Protein AF-A0A534RPP0-F1 (afdb_monomer_lite)

Sequence (95 aa):
LFVPGVADRATIERLVREIDGPLNVLAGAGTAPVAELATLGVRRVSQGSGPARAALATARRVVHELRTRGTYAGYTADAISYAEANRLFERGGSR

Foldseek 3Di:
DEDEPDADLVVLLVCQVPDPDAYEYEDDPNHDDPVVSVVSRHPYYHPPCPVVVVVVVLVVVQVVCCVPPVDRCSQVVDPDDPVRVVVVVPDPPDD

pLDDT: mean 93.27, std 9.16, range [45.84, 98.19]

Secondary structure (DSSP, 8-state):
-EETT---HHHHHHHHHH-SS--EEE--TTPPPHHHHHHTT--EEE-TTHHHHHHHHHHHHHHHHHHHT---HHHHTTPPPHHHHHHTTS--S--

Radius of gyration: 19.5 Å; chains: 1; bounding box: 41×29×47 Å

Structure (mmCIF, N/CA/C/O backbone):
data_AF-A0A534RPP0-F1
#
_entry.id   AF-A0A534RPP0-F1
#
loop_
_atom_site.group_PDB
_atom_site.id
_atom_site.type_symbol
_atom_site.label_atom_id
_atom_site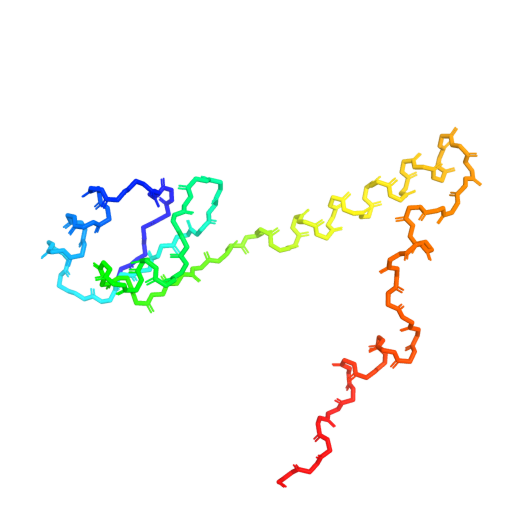.label_alt_id
_atom_site.label_comp_id
_atom_site.label_asym_id
_atom_site.label_entity_id
_atom_site.label_seq_id
_atom_site.pdbx_PDB_ins_code
_atom_site.Cartn_x
_atom_site.Cartn_y
_atom_site.Cartn_z
_atom_site.occupancy
_atom_site.B_iso_or_equiv
_atom_site.auth_seq_id
_atom_site.auth_comp_id
_atom_site.auth_asym_id
_atom_site.auth_atom_id
_atom_site.pdbx_PDB_model_num
ATOM 1 N N . LEU A 1 1 ? -14.067 4.517 14.684 1.00 95.62 1 LEU A N 1
ATOM 2 C CA . LEU A 1 1 ? -13.296 5.774 14.545 1.00 95.62 1 LEU A CA 1
ATOM 3 C C . LEU A 1 1 ? -12.054 5.557 13.676 1.00 95.62 1 LEU A C 1
ATOM 5 O O . LEU A 1 1 ? -11.517 4.458 13.681 1.00 95.62 1 LEU A O 1
ATOM 9 N N . PHE A 1 2 ? -11.594 6.568 12.932 1.00 97.06 2 PHE A N 1
ATOM 10 C CA . PHE A 1 2 ? -10.322 6.531 12.196 1.00 97.06 2 PHE A CA 1
ATOM 11 C C . PHE A 1 2 ? -9.337 7.533 12.798 1.00 97.06 2 PHE A C 1
ATOM 13 O O . PHE A 1 2 ? -9.658 8.714 12.870 1.00 97.06 2 PHE A O 1
ATOM 20 N N . VAL A 1 3 ? -8.154 7.061 13.199 1.00 94.06 3 VAL A N 1
ATOM 21 C CA . VAL A 1 3 ? -7.095 7.893 13.785 1.00 94.06 3 VAL A CA 1
ATOM 22 C C . VAL A 1 3 ? -5.811 7.735 12.953 1.00 94.06 3 VAL A C 1
ATOM 24 O O . VAL A 1 3 ? -5.113 6.727 13.085 1.00 94.06 3 VAL A O 1
ATOM 27 N N . PRO A 1 4 ? -5.506 8.664 12.028 1.00 92.31 4 PRO A N 1
ATOM 28 C CA . PRO A 1 4 ? -4.272 8.619 11.247 1.00 92.31 4 PRO A CA 1
ATOM 29 C C . PRO A 1 4 ? -3.057 9.072 12.074 1.00 92.31 4 PRO A C 1
ATOM 31 O O . PRO A 1 4 ? -3.180 9.928 12.944 1.00 92.31 4 PRO A O 1
ATOM 34 N N . GLY A 1 5 ? -1.872 8.535 11.764 1.00 88.94 5 GLY A N 1
ATOM 35 C CA . GLY A 1 5 ? -0.598 8.989 12.345 1.00 88.94 5 GLY A CA 1
ATOM 36 C C . GLY A 1 5 ? -0.201 8.343 13.676 1.00 88.94 5 GLY A C 1
ATOM 37 O O . GLY A 1 5 ? 0.857 8.666 14.204 1.00 88.94 5 GLY A O 1
ATOM 38 N N . VAL A 1 6 ? -1.004 7.413 14.197 1.00 92.25 6 VAL A N 1
ATOM 39 C CA . VAL A 1 6 ? -0.667 6.631 15.393 1.00 92.25 6 VAL A CA 1
ATOM 40 C C . VAL A 1 6 ? -0.026 5.311 14.971 1.00 92.25 6 VAL A C 1
ATOM 42 O O . VAL A 1 6 ? -0.611 4.564 14.186 1.00 92.25 6 VAL A O 1
ATOM 45 N N . ALA A 1 7 ? 1.167 5.025 15.490 1.00 91.75 7 ALA A N 1
ATOM 46 C CA . ALA A 1 7 ? 1.921 3.809 15.175 1.00 91.75 7 ALA A CA 1
ATOM 47 C C . ALA A 1 7 ? 2.435 3.069 16.417 1.00 91.75 7 ALA A C 1
ATOM 49 O O . ALA A 1 7 ? 2.677 1.866 16.336 1.00 91.75 7 ALA A O 1
ATOM 50 N N . ASP A 1 8 ? 2.590 3.756 17.552 1.00 92.75 8 ASP A N 1
ATOM 51 C CA . ASP A 1 8 ? 3.080 3.138 18.775 1.00 92.75 8 ASP A CA 1
ATOM 52 C C . ASP A 1 8 ? 1.989 2.316 19.469 1.00 92.75 8 ASP A C 1
ATOM 54 O O . ASP A 1 8 ? 0.810 2.676 19.530 1.00 92.75 8 ASP A O 1
ATOM 58 N N . ARG A 1 9 ? 2.418 1.184 20.018 1.00 94.00 9 ARG A N 1
ATOM 59 C CA . ARG A 1 9 ? 1.538 0.192 20.626 1.00 94.00 9 ARG A CA 1
ATOM 60 C C . ARG A 1 9 ? 0.735 0.743 21.805 1.00 94.00 9 ARG A C 1
ATOM 62 O O . ARG A 1 9 ? -0.468 0.515 21.863 1.00 94.00 9 ARG A O 1
ATOM 69 N N . ALA A 1 10 ? 1.377 1.484 22.708 1.00 95.25 10 ALA A N 1
ATOM 70 C CA . ALA A 1 10 ? 0.734 1.988 23.922 1.00 95.25 10 ALA A CA 1
ATOM 71 C C . ALA A 1 10 ? -0.425 2.948 23.606 1.00 95.25 10 ALA A C 1
ATOM 73 O O . ALA A 1 10 ? -1.498 2.864 24.209 1.00 95.25 10 ALA A O 1
ATOM 74 N N . THR A 1 11 ? -0.242 3.833 22.622 1.00 96.19 11 THR A N 1
ATOM 75 C CA . THR A 1 11 ? -1.309 4.727 22.164 1.00 96.19 11 THR A CA 1
ATOM 76 C C . THR A 1 11 ? -2.432 3.944 21.494 1.00 96.19 11 THR A C 1
ATOM 78 O O . THR A 1 11 ? -3.597 4.212 21.779 1.00 96.19 11 THR A O 1
ATOM 81 N N . ILE A 1 12 ? -2.124 2.945 20.661 1.00 96.62 12 ILE A N 1
ATOM 82 C CA . ILE A 1 12 ? -3.143 2.095 20.020 1.00 96.62 12 ILE A CA 1
ATOM 83 C C . ILE A 1 12 ? -3.965 1.332 21.067 1.00 96.62 12 ILE A C 1
ATOM 85 O O . ILE A 1 12 ? -5.191 1.363 21.000 1.00 96.62 12 ILE A O 1
ATOM 89 N N . GLU A 1 13 ? -3.325 0.708 22.058 1.00 96.81 13 GLU A N 1
ATOM 90 C CA . GLU A 1 13 ? -4.000 -0.016 23.148 1.00 96.81 13 GLU A CA 1
ATOM 91 C C . GLU A 1 13 ? -4.931 0.902 23.947 1.00 96.81 13 GLU A C 1
ATOM 93 O O . GLU A 1 13 ? -6.071 0.542 24.249 1.00 96.81 13 GLU A O 1
ATOM 98 N N . ARG A 1 14 ? -4.475 2.122 24.254 1.00 97.69 14 ARG A N 1
ATOM 99 C CA . ARG A 1 14 ? -5.317 3.131 24.901 1.00 97.69 14 ARG A CA 1
ATOM 100 C C . ARG A 1 14 ? -6.504 3.505 24.019 1.00 97.69 14 ARG A C 1
ATOM 102 O O . ARG A 1 14 ? -7.625 3.516 24.506 1.00 97.69 14 ARG A O 1
ATOM 109 N N . LEU A 1 15 ? -6.290 3.785 22.736 1.00 97.50 15 LEU A N 1
ATOM 110 C CA . LEU A 1 15 ? -7.375 4.138 21.818 1.00 97.50 15 LEU A CA 1
ATOM 111 C C . LEU A 1 15 ? -8.415 3.021 21.709 1.00 97.50 15 LEU A C 1
ATOM 113 O O . LEU A 1 15 ? -9.603 3.310 21.752 1.00 97.50 15 LEU A O 1
ATOM 117 N N . VAL A 1 16 ? -7.988 1.761 21.606 1.00 97.44 16 VAL A N 1
ATOM 118 C CA . VAL A 1 16 ? -8.913 0.620 21.562 1.00 97.44 16 VAL A CA 1
ATOM 119 C C . VAL A 1 16 ? -9.739 0.515 22.841 1.00 97.44 16 VAL A C 1
ATOM 121 O O . VAL A 1 16 ? -10.929 0.235 22.761 1.00 97.44 16 VAL A O 1
ATOM 124 N N . ARG A 1 17 ? -9.133 0.744 24.011 1.00 97.56 17 ARG A N 1
ATOM 125 C CA . ARG A 1 17 ? -9.842 0.662 25.293 1.00 97.56 17 ARG A CA 1
ATOM 126 C C . ARG A 1 17 ? -10.853 1.793 25.492 1.00 97.56 17 ARG A C 1
ATOM 128 O O . ARG A 1 17 ? -11.928 1.546 26.022 1.00 97.56 17 ARG A O 1
ATOM 135 N N . GLU A 1 18 ? -10.493 3.020 25.122 1.00 97.75 18 GLU A N 1
ATOM 136 C CA . GLU A 1 18 ? -11.301 4.211 25.430 1.00 97.75 18 GLU A CA 1
ATOM 137 C C . GLU A 1 18 ? -12.343 4.542 24.345 1.00 97.75 18 GLU A C 1
ATOM 139 O O . GLU A 1 18 ? -13.272 5.310 24.593 1.00 97.75 18 GLU A O 1
ATOM 144 N N . ILE A 1 19 ? -12.193 4.017 23.124 1.00 96.81 19 ILE A N 1
ATOM 145 C CA . ILE A 1 19 ? -13.142 4.255 22.030 1.00 96.81 19 ILE A CA 1
ATOM 146 C C . ILE A 1 19 ? -14.187 3.144 22.015 1.00 96.81 19 ILE A C 1
ATOM 148 O O . ILE A 1 19 ? -13.890 2.005 21.660 1.00 96.81 19 ILE A O 1
ATOM 152 N N . ASP A 1 20 ? -15.441 3.509 22.277 1.00 96.25 20 ASP A N 1
ATOM 153 C CA . ASP A 1 20 ? -16.584 2.617 22.082 1.00 96.25 20 ASP A CA 1
ATOM 154 C C . ASP A 1 20 ? -16.910 2.470 20.581 1.00 96.25 20 ASP A C 1
ATOM 156 O O . ASP A 1 20 ? -17.705 3.212 19.996 1.00 96.25 20 ASP A O 1
ATOM 160 N N . GLY A 1 21 ? -16.186 1.572 19.903 1.00 96.69 21 GLY A N 1
ATOM 161 C CA . GLY A 1 21 ? -16.417 1.224 18.501 1.00 96.69 21 GLY A CA 1
ATOM 162 C C . GLY A 1 21 ? -15.166 0.793 17.721 1.00 96.69 21 GLY A C 1
ATOM 163 O O . GLY A 1 21 ? -14.044 0.832 18.221 1.00 96.69 21 GLY A O 1
ATOM 164 N N . PRO A 1 22 ? -15.318 0.392 16.442 1.00 97.88 22 PRO A N 1
ATOM 165 C CA . PRO A 1 22 ? -14.217 -0.164 15.661 1.00 97.88 22 PRO A CA 1
ATOM 166 C C . PRO A 1 22 ? -13.149 0.889 15.345 1.00 97.88 22 PRO A C 1
ATOM 16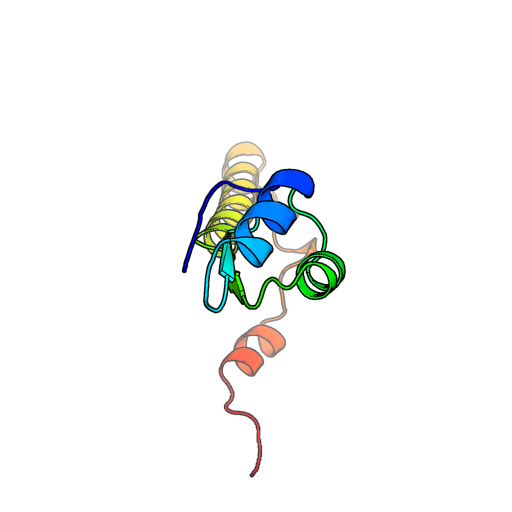8 O O . PRO A 1 22 ? -13.433 1.902 14.694 1.00 97.88 22 PRO A O 1
ATOM 171 N N . LEU A 1 23 ? -11.905 0.632 15.753 1.00 98.19 23 LEU A N 1
ATOM 172 C CA . LEU A 1 23 ? -10.757 1.483 15.442 1.00 98.19 23 LEU A CA 1
ATOM 173 C C . LEU A 1 23 ? -10.155 1.135 14.072 1.00 98.19 23 LEU A C 1
ATOM 175 O O . LEU A 1 23 ? -9.865 -0.025 13.772 1.00 98.19 23 LEU A O 1
ATOM 179 N N . ASN A 1 24 ? -9.941 2.165 13.256 1.00 98.19 24 ASN A N 1
ATOM 180 C CA . ASN A 1 24 ? -9.154 2.128 12.032 1.00 98.19 24 ASN A CA 1
ATOM 181 C C . ASN A 1 24 ? -7.835 2.880 12.244 1.00 98.19 24 ASN A C 1
ATOM 183 O O . ASN A 1 24 ? -7.865 4.027 12.694 1.00 98.19 24 ASN A O 1
ATOM 187 N N . VAL A 1 25 ? -6.716 2.279 11.847 1.00 97.50 25 VAL A N 1
ATOM 188 C CA . VAL A 1 25 ? -5.376 2.891 11.874 1.00 97.50 25 VAL A CA 1
ATOM 189 C C . VAL A 1 25 ? -4.855 3.037 10.444 1.00 97.50 25 VAL A C 1
ATOM 191 O O . VAL A 1 25 ? -5.136 2.199 9.589 1.00 97.50 25 VAL A O 1
ATOM 194 N N . LEU A 1 26 ? -4.120 4.114 10.160 1.00 97.25 26 LEU A N 1
ATOM 195 C CA . LEU A 1 26 ? -3.391 4.277 8.898 1.00 97.25 26 LEU A CA 1
ATOM 196 C C . LEU A 1 26 ? -1.981 3.707 9.063 1.00 97.25 26 LEU A C 1
ATOM 198 O O . LEU A 1 26 ? -1.197 4.264 9.825 1.00 97.25 26 LEU A O 1
ATOM 202 N N . ALA A 1 27 ? -1.660 2.636 8.343 1.00 95.50 27 ALA A N 1
ATOM 203 C CA . ALA A 1 27 ? -0.324 2.060 8.365 1.00 95.50 27 ALA A CA 1
ATOM 204 C C . ALA A 1 27 ? 0.701 2.966 7.669 1.00 95.50 27 ALA A C 1
ATOM 206 O O . ALA A 1 27 ? 0.432 3.579 6.631 1.00 95.50 27 ALA A O 1
ATOM 207 N N . GLY A 1 28 ? 1.898 3.009 8.244 1.00 92.75 28 GLY A N 1
ATOM 208 C CA . GLY A 1 28 ? 3.060 3.714 7.728 1.00 92.75 28 GLY A CA 1
ATOM 209 C C . GLY A 1 28 ? 4.356 3.106 8.259 1.00 92.75 28 GLY A C 1
ATOM 210 O O . GLY A 1 28 ? 4.373 2.007 8.812 1.00 92.75 28 GLY A O 1
ATOM 211 N N . ALA A 1 29 ? 5.463 3.827 8.082 1.00 89.69 29 ALA A N 1
ATOM 212 C CA . AL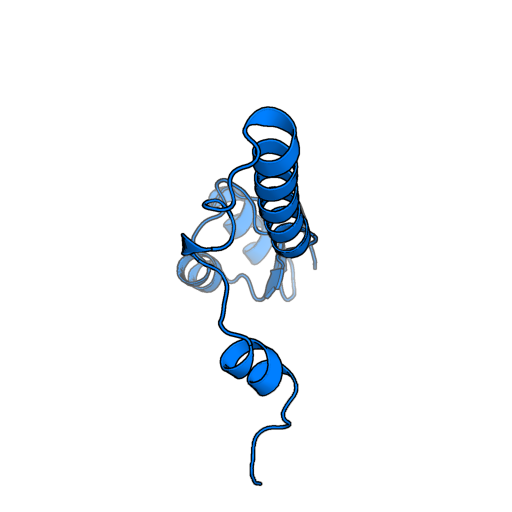A A 1 29 ? 6.739 3.418 8.656 1.00 89.69 29 ALA A CA 1
ATOM 213 C C . ALA A 1 29 ? 6.631 3.339 10.190 1.00 89.69 29 ALA A C 1
ATOM 215 O O . ALA A 1 29 ? 6.136 4.270 10.821 1.00 89.69 29 ALA A O 1
ATOM 216 N N . GLY A 1 30 ? 7.082 2.227 10.774 1.00 89.12 30 GLY A N 1
ATOM 217 C CA . GLY A 1 30 ? 7.036 1.996 12.221 1.00 89.12 30 GLY A CA 1
ATOM 218 C C . GLY A 1 30 ? 5.696 1.483 12.761 1.00 89.12 30 GLY A C 1
ATOM 219 O O . GLY A 1 30 ? 5.612 1.188 13.947 1.00 89.12 30 GLY A O 1
ATOM 220 N N . THR A 1 31 ? 4.660 1.335 11.928 1.00 93.69 31 THR A N 1
ATOM 221 C CA . THR A 1 31 ? 3.420 0.667 12.345 1.00 93.69 31 THR A CA 1
ATOM 222 C C . THR A 1 31 ? 3.651 -0.840 12.502 1.00 93.69 31 THR A C 1
ATOM 224 O O . THR A 1 31 ? 4.265 -1.466 11.637 1.00 93.69 31 THR A O 1
ATOM 227 N N . ALA A 1 32 ? 3.130 -1.425 13.584 1.00 94.94 32 ALA A N 1
ATOM 228 C CA . ALA A 1 32 ? 3.213 -2.863 13.841 1.00 94.94 32 ALA A CA 1
ATOM 229 C C . ALA A 1 32 ? 2.532 -3.711 12.737 1.00 94.94 32 ALA A C 1
ATOM 231 O O . ALA A 1 32 ? 1.636 -3.219 12.038 1.00 94.94 32 ALA A O 1
ATOM 232 N N . PRO A 1 33 ? 2.909 -4.996 12.576 1.00 96.00 33 PRO A N 1
ATOM 233 C CA . PRO A 1 33 ? 2.268 -5.901 11.624 1.00 96.00 33 PRO A CA 1
ATOM 234 C C . PRO A 1 33 ? 0.754 -6.012 11.842 1.00 96.00 33 PRO A C 1
ATOM 236 O O . PRO A 1 33 ? 0.270 -5.970 12.970 1.00 96.00 33 PRO A O 1
ATOM 239 N N . VAL A 1 34 ? -0.004 -6.241 10.763 1.00 96.50 34 VAL A N 1
ATOM 240 C CA . VAL A 1 34 ? -1.479 -6.338 10.811 1.00 96.50 34 VAL A CA 1
ATOM 241 C C . VAL A 1 34 ? -1.961 -7.368 11.836 1.00 96.50 34 VAL A C 1
ATOM 243 O O . VAL A 1 34 ? -2.921 -7.102 12.554 1.00 96.50 34 VAL A O 1
ATOM 246 N N . ALA A 1 35 ? -1.288 -8.520 11.928 1.00 97.56 35 ALA A N 1
ATOM 247 C CA . ALA A 1 35 ? -1.623 -9.553 12.903 1.00 97.56 35 ALA A CA 1
ATOM 248 C C . ALA A 1 35 ? -1.495 -9.043 14.347 1.00 97.56 35 ALA A C 1
ATOM 250 O O . ALA A 1 35 ? -2.390 -9.270 15.152 1.00 97.56 35 ALA A O 1
ATOM 251 N N . GLU A 1 36 ? -0.437 -8.291 14.662 1.00 97.06 36 GLU A N 1
ATOM 252 C CA . GLU A 1 36 ? -0.261 -7.699 15.989 1.00 97.06 36 GLU A CA 1
ATOM 253 C C . GLU A 1 36 ? -1.334 -6.639 16.258 1.00 97.06 36 GLU A C 1
ATOM 255 O O . GLU A 1 36 ? -2.012 -6.704 17.279 1.00 97.06 36 GLU A O 1
ATOM 260 N N . LEU A 1 37 ? -1.590 -5.730 15.313 1.00 97.06 37 LEU A N 1
ATOM 261 C CA . LEU A 1 37 ? -2.654 -4.725 15.447 1.00 97.06 37 LEU A CA 1
ATOM 262 C C . LEU A 1 37 ? -4.030 -5.358 15.703 1.00 97.06 37 LEU A C 1
ATOM 264 O O . LEU A 1 37 ? -4.811 -4.836 16.500 1.00 97.06 37 LEU A O 1
ATOM 268 N N . ALA A 1 38 ? -4.319 -6.492 15.061 1.00 97.62 38 ALA A N 1
ATOM 269 C CA . ALA A 1 38 ? -5.544 -7.245 15.295 1.00 97.62 38 ALA A CA 1
ATOM 270 C C . ALA A 1 38 ? -5.617 -7.779 16.735 1.00 97.62 38 ALA A C 1
ATOM 272 O O . ALA A 1 38 ? -6.672 -7.670 17.359 1.00 97.62 38 ALA A O 1
ATOM 273 N N . THR A 1 39 ? -4.506 -8.279 17.297 1.00 97.75 39 THR A N 1
ATOM 274 C CA . THR A 1 39 ? -4.456 -8.693 18.717 1.00 97.75 39 THR A CA 1
ATOM 275 C C . THR A 1 39 ? -4.669 -7.530 19.685 1.00 97.75 39 THR A C 1
ATOM 277 O O . THR A 1 39 ? -5.240 -7.735 20.751 1.00 97.75 39 THR A O 1
ATOM 280 N N . LEU A 1 40 ? -4.293 -6.304 19.300 1.00 96.94 40 LEU A N 1
ATOM 281 C CA . LEU A 1 40 ? -4.550 -5.092 20.088 1.00 96.94 40 LEU A CA 1
ATOM 282 C C . LEU A 1 40 ? -6.005 -4.610 20.000 1.00 96.94 40 LEU A C 1
ATOM 284 O O . LEU A 1 40 ? -6.367 -3.688 20.718 1.00 96.94 40 LEU A O 1
ATOM 288 N N . GLY A 1 41 ? -6.828 -5.196 19.122 1.00 97.44 41 GLY A N 1
ATOM 289 C CA . GLY A 1 41 ? -8.237 -4.842 18.921 1.00 97.44 41 GLY A CA 1
ATOM 290 C C . GLY A 1 41 ? -8.506 -3.840 17.791 1.00 97.44 41 GLY A C 1
ATOM 291 O O . GLY A 1 41 ? -9.650 -3.417 17.606 1.00 97.44 41 GLY A O 1
ATOM 292 N N . VAL A 1 42 ? -7.499 -3.493 16.977 1.00 98.06 42 VAL A N 1
ATOM 293 C CA . VAL A 1 42 ? -7.707 -2.717 15.742 1.00 98.06 42 VAL A CA 1
ATOM 294 C C . VAL A 1 42 ? -8.583 -3.521 14.779 1.00 98.06 42 VAL A C 1
ATOM 296 O O . VAL A 1 42 ? -8.335 -4.696 14.519 1.00 98.06 42 VAL A O 1
ATOM 299 N N . ARG A 1 43 ? -9.618 -2.885 14.216 1.00 98.12 43 ARG A N 1
ATOM 300 C CA . ARG A 1 43 ? -10.596 -3.550 13.330 1.00 98.12 43 ARG A CA 1
ATOM 301 C C . ARG A 1 43 ? -10.360 -3.275 11.853 1.00 98.12 43 ARG A C 1
ATOM 303 O O . ARG A 1 43 ? -10.858 -4.015 11.011 1.00 98.12 43 ARG A O 1
ATOM 310 N N . ARG A 1 44 ? -9.618 -2.218 11.520 1.00 98.06 44 ARG A N 1
ATOM 311 C CA . ARG A 1 44 ? -9.236 -1.908 10.141 1.00 98.06 44 ARG A CA 1
ATOM 312 C C . ARG A 1 44 ? -7.850 -1.283 10.086 1.00 98.06 44 ARG A C 1
ATOM 314 O O . ARG A 1 44 ? -7.511 -0.430 10.900 1.00 98.06 44 ARG A O 1
ATOM 321 N N . VAL A 1 45 ? -7.075 -1.680 9.085 1.00 97.50 45 VAL A N 1
ATOM 322 C CA . VAL A 1 45 ? -5.780 -1.072 8.780 1.00 97.50 45 VAL A CA 1
ATOM 323 C C . VAL A 1 45 ? -5.855 -0.502 7.372 1.00 97.50 45 VAL A C 1
ATOM 325 O O . VAL A 1 45 ? -5.925 -1.231 6.385 1.00 97.50 45 VAL A O 1
ATO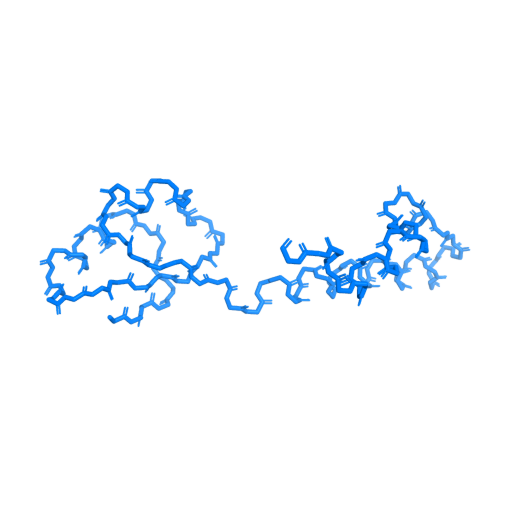M 328 N N . SER A 1 46 ? -5.894 0.819 7.278 1.00 97.44 46 SER A N 1
ATOM 329 C CA . SER A 1 46 ? -5.891 1.542 6.008 1.00 97.44 46 SER A CA 1
ATOM 330 C C . SER A 1 46 ? -4.460 1.782 5.535 1.00 97.44 46 SER A C 1
ATOM 332 O O . SER A 1 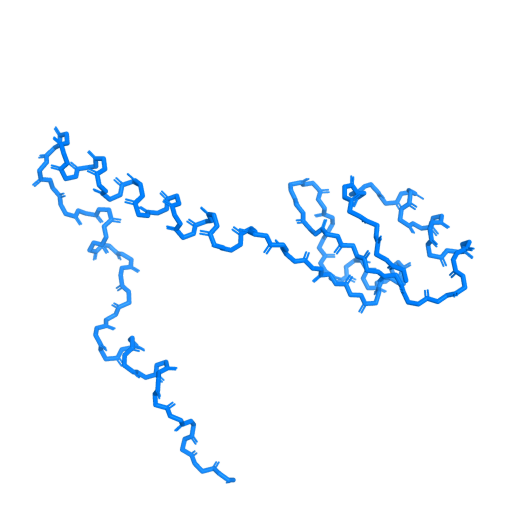46 ? -3.559 1.926 6.353 1.00 97.44 46 SER A O 1
ATOM 334 N N . GLN A 1 47 ? -4.258 1.885 4.220 1.00 96.00 47 GLN A N 1
ATOM 335 C CA . GLN A 1 47 ? -2.938 2.146 3.614 1.00 96.00 47 GLN A CA 1
ATOM 336 C C . GLN A 1 47 ? -2.815 3.558 3.012 1.00 96.00 47 GLN A C 1
ATOM 338 O O . GLN A 1 47 ? -1.745 3.966 2.557 1.00 96.00 47 GLN A O 1
ATOM 343 N N . GLY A 1 48 ? -3.920 4.315 2.988 1.00 95.50 48 GLY A N 1
ATOM 344 C CA . GLY A 1 48 ? -3.984 5.648 2.387 1.00 95.50 48 GLY A CA 1
ATOM 345 C C . GLY A 1 48 ? -3.427 5.659 0.961 1.00 95.50 48 GLY A C 1
ATOM 346 O O . GLY A 1 48 ? -3.673 4.746 0.178 1.00 95.50 48 GLY A O 1
ATOM 347 N N . SER A 1 49 ? -2.622 6.673 0.638 1.00 96.62 49 SER A N 1
ATOM 348 C CA . SER A 1 49 ? -1.937 6.788 -0.658 1.00 96.62 49 SER A CA 1
ATOM 349 C C . SER A 1 49 ? -0.656 5.950 -0.772 1.00 96.62 49 SER A C 1
ATOM 351 O O . SER A 1 49 ? 0.047 6.061 -1.776 1.00 96.62 49 SER A O 1
ATOM 353 N N . GLY A 1 50 ? -0.310 5.146 0.241 1.00 95.88 50 GLY A N 1
ATOM 354 C CA . GLY A 1 50 ? 0.939 4.380 0.305 1.00 95.88 50 GLY A CA 1
ATOM 355 C C . GLY A 1 50 ? 1.214 3.552 -0.956 1.00 95.88 50 GLY A C 1
ATOM 356 O O . GLY A 1 50 ? 2.234 3.800 -1.604 1.00 95.88 50 GLY A O 1
ATOM 357 N N . PRO A 1 51 ? 0.301 2.651 -1.372 1.00 96.69 51 PRO A N 1
ATOM 358 C CA . PRO A 1 51 ? 0.491 1.820 -2.562 1.00 96.69 51 PRO A CA 1
ATOM 359 C C . PRO A 1 51 ? 0.668 2.632 -3.852 1.00 96.69 51 PRO A C 1
ATOM 361 O O . PRO A 1 51 ? 1.578 2.370 -4.636 1.00 96.69 51 PRO A O 1
ATOM 364 N N . ALA A 1 52 ? -0.137 3.681 -4.044 1.00 98.06 52 ALA A N 1
ATOM 365 C CA . ALA A 1 52 ? -0.030 4.548 -5.217 1.00 98.06 52 ALA A CA 1
ATOM 366 C C . ALA A 1 52 ? 1.316 5.295 -5.260 1.00 98.06 52 ALA A C 1
ATOM 368 O O . ALA A 1 52 ? 1.972 5.352 -6.300 1.00 98.06 52 ALA A O 1
ATOM 369 N N . ARG A 1 53 ? 1.782 5.824 -4.119 1.00 97.38 53 ARG A N 1
ATOM 370 C CA . ARG A 1 53 ? 3.100 6.476 -4.024 1.00 97.38 53 ARG A CA 1
ATOM 371 C C . ARG A 1 53 ? 4.252 5.491 -4.228 1.00 97.38 53 ARG A C 1
ATOM 373 O O . ARG A 1 53 ? 5.266 5.883 -4.800 1.00 97.38 53 ARG A O 1
ATOM 380 N N . ALA A 1 54 ? 4.104 4.235 -3.805 1.00 96.50 54 ALA A N 1
ATOM 381 C CA . ALA A 1 54 ? 5.087 3.185 -4.067 1.00 96.50 54 ALA A CA 1
ATOM 382 C C . ALA A 1 54 ? 5.206 2.889 -5.573 1.00 96.50 54 ALA A C 1
ATOM 384 O O . ALA A 1 54 ? 6.319 2.862 -6.099 1.00 96.50 54 ALA A O 1
ATOM 385 N N . ALA A 1 55 ? 4.079 2.783 -6.285 1.00 95.69 55 ALA A N 1
ATOM 386 C CA . ALA A 1 55 ? 4.069 2.639 -7.742 1.00 95.69 55 ALA A CA 1
ATOM 387 C C . ALA A 1 55 ? 4.740 3.835 -8.445 1.00 95.69 55 ALA A C 1
ATOM 389 O O . ALA A 1 55 ? 5.605 3.650 -9.304 1.00 95.69 55 ALA A O 1
ATOM 390 N N . LEU A 1 56 ? 4.429 5.069 -8.023 1.00 97.69 56 LEU A N 1
ATOM 391 C CA . LEU A 1 56 ? 5.075 6.279 -8.551 1.00 97.69 56 LEU A CA 1
ATOM 392 C C . LEU A 1 56 ? 6.585 6.316 -8.271 1.00 97.69 56 LEU A C 1
ATOM 394 O O . LEU A 1 56 ? 7.348 6.813 -9.098 1.00 97.69 56 LEU A O 1
ATOM 398 N N . ALA A 1 57 ? 7.044 5.788 -7.134 1.00 96.62 57 ALA A N 1
ATOM 399 C CA . ALA A 1 57 ? 8.471 5.686 -6.841 1.00 96.62 57 ALA A CA 1
ATOM 400 C C . ALA A 1 57 ? 9.187 4.730 -7.810 1.00 96.62 57 ALA A C 1
ATOM 402 O O . ALA A 1 57 ? 10.293 5.046 -8.252 1.00 96.62 57 ALA A O 1
ATOM 403 N N . THR A 1 58 ? 8.558 3.610 -8.182 1.00 95.00 58 THR A N 1
ATOM 404 C CA . THR A 1 58 ? 9.068 2.708 -9.228 1.00 95.00 58 THR A CA 1
ATOM 405 C C . THR A 1 58 ? 9.121 3.408 -10.581 1.00 95.00 58 THR A C 1
ATOM 407 O O . THR A 1 58 ? 10.189 3.459 -11.186 1.00 95.00 58 THR A O 1
ATOM 410 N N . ALA A 1 59 ? 8.028 4.045 -11.011 1.00 95.81 59 ALA A N 1
ATOM 411 C CA . ALA A 1 59 ? 7.997 4.799 -12.266 1.00 95.81 59 ALA A CA 1
ATOM 412 C C . ALA A 1 59 ? 9.088 5.885 -12.315 1.00 95.81 59 ALA A C 1
ATOM 414 O O . ALA A 1 59 ? 9.787 6.033 -13.316 1.00 95.81 59 ALA A O 1
ATOM 415 N N . ARG A 1 60 ? 9.305 6.600 -11.202 1.00 96.94 60 ARG A N 1
ATOM 416 C CA . ARG A 1 60 ? 10.370 7.605 -11.090 1.00 96.94 60 ARG A CA 1
ATOM 417 C C . ARG A 1 60 ? 11.765 7.003 -11.270 1.00 96.94 60 ARG A C 1
ATOM 419 O O . ARG A 1 60 ? 12.593 7.635 -11.919 1.00 96.94 60 ARG A O 1
ATOM 426 N N . ARG A 1 61 ? 12.040 5.813 -10.717 1.00 95.25 61 ARG A N 1
ATOM 427 C CA . ARG A 1 61 ? 13.330 5.118 -10.908 1.00 95.25 61 ARG A CA 1
ATOM 428 C C . ARG A 1 61 ? 13.556 4.746 -12.372 1.00 95.25 61 ARG A C 1
ATOM 430 O O . ARG A 1 61 ? 14.624 5.042 -12.895 1.00 95.25 61 ARG A O 1
ATOM 437 N N . VAL A 1 62 ? 12.535 4.197 -13.031 1.00 96.44 62 VAL A N 1
ATOM 438 C CA . VAL A 1 62 ? 12.579 3.837 -14.459 1.00 96.44 62 VAL A CA 1
ATOM 439 C C . VAL A 1 62 ? 12.883 5.058 -15.324 1.00 96.44 62 VAL A C 1
ATOM 441 O O . VAL A 1 62 ? 13.829 5.050 -16.106 1.00 96.44 62 VAL A O 1
ATOM 444 N N . VAL A 1 63 ? 12.131 6.147 -15.143 1.00 97.19 63 VAL A N 1
ATOM 445 C CA . VAL A 1 63 ? 12.343 7.390 -15.903 1.00 97.19 63 VAL A CA 1
ATOM 446 C C . VAL A 1 63 ? 13.736 7.964 -15.652 1.00 97.19 63 VAL A C 1
ATOM 448 O O . VAL A 1 63 ? 14.379 8.454 -16.579 1.00 97.19 63 VAL A O 1
ATOM 451 N N . HIS A 1 64 ? 14.220 7.906 -14.410 1.00 97.31 64 HIS A N 1
ATOM 452 C CA . HIS A 1 64 ? 15.554 8.390 -14.079 1.00 97.31 64 HIS A CA 1
ATOM 453 C C . HIS A 1 64 ? 16.653 7.583 -14.783 1.00 97.31 64 HIS A C 1
ATOM 455 O O . HIS A 1 64 ? 17.565 8.185 -15.347 1.00 97.31 64 HIS A O 1
ATOM 461 N N . GLU A 1 65 ? 16.564 6.253 -14.803 1.00 96.56 65 GLU A N 1
ATOM 462 C CA . GLU A 1 65 ? 17.512 5.393 -15.522 1.00 96.56 65 GLU A CA 1
ATOM 463 C C . GLU A 1 65 ? 17.497 5.667 -17.027 1.00 96.56 65 GLU A C 1
ATOM 465 O O . GLU A 1 65 ? 18.549 5.941 -17.605 1.00 96.56 65 GLU A O 1
ATOM 470 N N . LEU A 1 66 ? 16.314 5.685 -17.645 1.00 97.06 66 LEU A N 1
ATOM 471 C CA . LEU A 1 66 ? 16.162 5.977 -19.072 1.00 97.06 66 LEU A CA 1
ATOM 472 C C . LEU A 1 66 ? 16.793 7.324 -19.434 1.00 97.06 66 LEU A C 1
ATOM 474 O O . LEU A 1 66 ? 17.526 7.427 -20.413 1.00 97.06 66 LEU A O 1
ATOM 478 N N . ARG A 1 67 ? 16.549 8.352 -18.614 1.00 98.06 67 ARG A N 1
ATOM 479 C CA . ARG A 1 67 ? 17.066 9.704 -18.847 1.00 98.06 67 ARG A CA 1
ATOM 480 C C . ARG A 1 67 ? 18.578 9.815 -18.646 1.00 98.06 67 ARG A C 1
ATOM 482 O O . ARG A 1 67 ? 19.210 10.610 -19.332 1.00 98.06 67 ARG A O 1
ATOM 489 N N . THR A 1 68 ? 19.142 9.123 -17.659 1.00 98.19 68 THR A N 1
ATOM 490 C CA . THR A 1 68 ? 20.544 9.331 -17.245 1.00 98.19 68 THR A CA 1
ATOM 491 C C . THR A 1 68 ? 21.515 8.322 -17.838 1.00 98.19 68 THR A C 1
ATOM 493 O O . THR A 1 68 ? 22.675 8.660 -18.051 1.00 98.19 68 THR A O 1
ATOM 496 N N . ARG A 1 69 ? 21.060 7.093 -18.090 1.00 97.44 69 ARG A N 1
ATOM 497 C CA . ARG A 1 69 ? 21.885 5.972 -18.559 1.00 97.44 69 ARG A CA 1
ATOM 498 C C . ARG A 1 69 ? 21.413 5.397 -19.890 1.00 97.44 69 ARG A C 1
ATOM 500 O O . ARG A 1 69 ? 22.204 4.750 -20.562 1.00 97.44 69 ARG A O 1
ATOM 507 N N . GLY A 1 70 ? 20.149 5.607 -20.267 1.00 97.19 70 GLY A N 1
ATOM 508 C CA . GLY A 1 70 ? 19.581 5.028 -21.489 1.00 97.19 70 GLY A CA 1
ATOM 509 C C . GLY A 1 70 ? 19.409 3.508 -21.428 1.00 97.19 70 GLY A C 1
ATOM 510 O O . GLY A 1 70 ? 19.317 2.863 -22.466 1.00 97.19 70 GLY A O 1
ATOM 511 N N . THR A 1 71 ? 19.390 2.929 -20.226 1.00 96.44 71 THR A N 1
ATOM 512 C CA . THR A 1 71 ? 19.238 1.487 -20.003 1.00 96.44 71 THR A CA 1
ATOM 513 C C . THR A 1 71 ? 17.823 1.145 -19.528 1.00 96.44 71 THR A C 1
ATOM 515 O O . THR A 1 71 ? 17.051 2.026 -19.145 1.00 96.44 71 THR A O 1
ATOM 518 N N . TYR A 1 72 ? 17.463 -0.139 -19.590 1.00 95.00 72 TYR A N 1
ATOM 519 C CA . TYR A 1 72 ? 16.086 -0.615 -19.395 1.00 95.00 72 TYR A CA 1
ATOM 520 C C . TYR A 1 72 ? 15.901 -1.498 -18.151 1.00 95.00 72 TYR A C 1
ATOM 522 O O . TYR A 1 72 ? 14.791 -1.952 -17.873 1.00 95.00 72 TYR A O 1
ATOM 530 N N . ALA A 1 73 ? 16.971 -1.746 -17.394 1.00 91.25 73 ALA A N 1
ATOM 531 C CA . ALA A 1 73 ? 17.002 -2.773 -16.356 1.00 91.25 73 ALA A CA 1
ATOM 532 C C . ALA A 1 73 ? 15.978 -2.515 -15.241 1.00 91.25 73 ALA A C 1
ATOM 534 O O . ALA A 1 73 ? 15.366 -3.453 -14.734 1.00 91.25 73 ALA A O 1
ATOM 535 N N . GLY A 1 74 ? 15.735 -1.248 -14.899 1.00 87.56 74 GLY A N 1
ATOM 536 C CA . GLY A 1 74 ? 14.842 -0.824 -13.824 1.00 87.56 74 GLY A CA 1
ATOM 537 C C . GLY A 1 74 ? 13.364 -1.127 -14.041 1.00 87.56 74 GLY A C 1
ATOM 538 O O . GLY A 1 74 ? 12.589 -0.954 -13.101 1.00 87.56 74 GLY A O 1
ATOM 539 N N . TYR A 1 75 ? 12.961 -1.574 -15.236 1.00 87.62 75 TYR A N 1
ATOM 540 C CA . TYR A 1 75 ? 11.649 -2.195 -15.436 1.00 87.62 75 TYR A CA 1
ATOM 541 C C . TYR A 1 75 ? 11.737 -3.609 -16.008 1.00 87.62 75 TYR A C 1
ATOM 543 O O . TYR A 1 75 ? 10.888 -4.424 -15.674 1.00 87.62 75 TYR A O 1
ATOM 551 N N . THR A 1 76 ? 12.740 -3.952 -16.824 1.00 91.62 76 THR A N 1
ATOM 552 C CA . THR A 1 76 ? 12.795 -5.292 -17.436 1.00 91.62 76 THR A CA 1
ATOM 553 C C . THR A 1 76 ? 13.109 -6.409 -16.441 1.00 91.62 76 THR A C 1
ATOM 555 O O . THR A 1 76 ? 12.851 -7.563 -16.760 1.00 91.62 76 THR A O 1
ATOM 558 N N . ALA A 1 77 ? 13.670 -6.098 -15.266 1.00 86.19 77 ALA A N 1
ATOM 559 C CA . ALA A 1 77 ? 13.979 -7.100 -14.244 1.00 86.19 77 ALA A CA 1
ATOM 560 C C . ALA A 1 77 ? 12.730 -7.647 -13.528 1.00 86.19 77 ALA A C 1
ATOM 562 O O . ALA A 1 77 ? 12.660 -8.844 -13.269 1.00 86.19 77 ALA A O 1
ATOM 563 N N . ASP A 1 78 ? 11.750 -6.782 -13.245 1.00 85.00 78 ASP A N 1
ATOM 564 C CA . ASP A 1 78 ? 10.621 -7.092 -12.350 1.00 85.00 78 ASP A CA 1
ATOM 565 C C . ASP A 1 78 ? 9.243 -6.792 -12.971 1.00 85.00 78 ASP A C 1
ATOM 567 O O . ASP A 1 78 ? 8.217 -6.867 -12.290 1.00 85.00 78 ASP A O 1
ATOM 571 N N . ALA A 1 79 ? 9.183 -6.390 -14.246 1.00 90.88 79 ALA A N 1
ATOM 572 C CA . ALA A 1 79 ? 7.908 -6.146 -14.908 1.00 90.88 79 ALA A CA 1
ATOM 573 C C . ALA A 1 79 ? 7.105 -7.444 -15.016 1.00 90.88 79 ALA A C 1
ATOM 575 O O . ALA A 1 79 ? 7.583 -8.445 -15.549 1.00 90.88 79 ALA A O 1
ATOM 576 N N . ILE A 1 80 ? 5.845 -7.389 -14.580 1.00 93.69 80 ILE A N 1
ATOM 577 C CA . ILE A 1 80 ? 4.874 -8.434 -14.901 1.00 93.69 80 ILE A CA 1
ATOM 578 C C . ILE A 1 80 ? 4.775 -8.577 -16.422 1.00 93.69 80 ILE A C 1
ATOM 580 O O . ILE A 1 80 ? 4.783 -7.588 -17.162 1.00 93.69 80 ILE A O 1
ATOM 584 N N . SER A 1 81 ? 4.678 -9.813 -16.897 1.00 93.50 81 SER A N 1
ATOM 585 C CA . SER A 1 81 ? 4.503 -10.082 -18.321 1.00 93.50 81 SER A CA 1
ATOM 586 C C . SER A 1 81 ? 3.183 -9.499 -18.830 1.00 93.50 81 SER A C 1
ATOM 588 O O . SER A 1 81 ? 2.217 -9.345 -18.081 1.00 93.50 81 SER A O 1
ATOM 590 N N . TYR A 1 82 ? 3.092 -9.248 -20.139 1.00 92.94 82 TYR A N 1
ATOM 591 C CA . TYR A 1 82 ? 1.828 -8.841 -20.765 1.00 92.94 82 TYR A CA 1
ATOM 592 C C . TYR A 1 82 ? 0.680 -9.810 -20.458 1.00 92.94 82 TYR A C 1
ATOM 594 O O . TYR A 1 82 ? -0.440 -9.380 -20.194 1.00 92.94 82 TYR A O 1
ATOM 602 N N . ALA A 1 83 ? 0.958 -11.116 -20.450 1.00 95.00 83 ALA A N 1
ATOM 603 C CA . ALA A 1 83 ? -0.039 -12.130 -20.128 1.00 95.00 83 ALA A CA 1
ATOM 604 C C . ALA A 1 83 ? -0.526 -12.021 -18.673 1.00 95.00 83 ALA A C 1
ATOM 606 O O . ALA A 1 83 ? -1.715 -12.184 -18.419 1.00 95.00 83 ALA A O 1
ATOM 607 N N . GLU A 1 84 ? 0.366 -11.750 -17.717 1.00 93.81 84 GLU A N 1
ATOM 608 C CA . GLU A 1 84 ? -0.010 -11.517 -16.314 1.00 93.81 84 GLU A CA 1
ATOM 609 C C . GLU A 1 84 ? -0.799 -10.224 -16.149 1.00 93.81 84 GLU A C 1
ATOM 611 O O . GLU A 1 84 ? -1.821 -10.227 -15.471 1.00 93.81 84 GLU A O 1
ATOM 616 N N . ALA A 1 85 ? -0.372 -9.143 -16.807 1.00 93.94 85 ALA A N 1
ATOM 617 C CA . ALA A 1 85 ? -1.073 -7.866 -16.779 1.00 93.94 85 ALA A CA 1
ATOM 618 C C . ALA A 1 85 ? -2.503 -7.987 -17.328 1.00 93.94 85 ALA A C 1
ATOM 620 O O . ALA A 1 85 ? -3.437 -7.495 -16.701 1.00 93.94 85 ALA A O 1
ATOM 621 N N . ASN A 1 86 ? -2.691 -8.685 -18.453 1.00 94.81 86 ASN A N 1
ATOM 622 C CA . ASN A 1 86 ? -4.016 -8.915 -19.036 1.00 94.81 86 ASN A CA 1
ATOM 623 C C . ASN A 1 86 ? -4.912 -9.752 -18.115 1.00 94.81 86 ASN A C 1
ATOM 625 O O . ASN A 1 86 ? -6.074 -9.400 -17.911 1.00 94.81 86 ASN A O 1
ATOM 629 N N . ARG A 1 87 ? -4.355 -10.789 -17.476 1.00 95.25 87 ARG A N 1
ATOM 630 C CA . ARG A 1 87 ? -5.072 -11.624 -16.499 1.00 95.25 87 ARG A CA 1
ATOM 631 C C . ARG A 1 87 ? -5.638 -10.836 -15.313 1.00 95.25 87 ARG A C 1
ATOM 633 O O 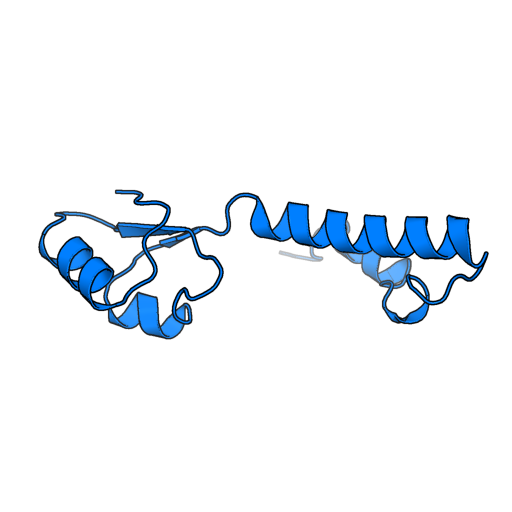. ARG A 1 87 ? -6.632 -11.265 -14.742 1.00 95.25 87 ARG A O 1
ATOM 640 N N . LEU A 1 88 ? -5.070 -9.679 -14.956 1.00 93.44 88 LEU A N 1
ATOM 641 C CA . LEU A 1 88 ? -5.630 -8.808 -13.908 1.00 93.44 88 LEU A CA 1
ATOM 642 C C . LEU A 1 88 ? -6.988 -8.192 -14.295 1.00 93.44 88 LEU A C 1
ATOM 644 O O . LEU A 1 88 ? -7.746 -7.790 -13.413 1.00 93.44 88 LEU A O 1
ATOM 648 N N . PHE A 1 89 ? -7.288 -8.094 -15.594 1.00 92.81 89 PHE A N 1
ATOM 649 C CA . PHE A 1 89 ? -8.530 -7.521 -16.130 1.00 92.81 89 PHE A CA 1
ATOM 650 C C . PHE A 1 89 ? -9.517 -8.578 -16.629 1.00 92.81 89 PHE A C 1
ATOM 652 O O . PHE A 1 89 ? -10.696 -8.278 -16.838 1.00 92.81 89 PHE A O 1
ATOM 659 N N . GLU A 1 90 ? -9.058 -9.813 -16.808 1.00 91.44 90 GLU A N 1
ATOM 660 C CA . GLU A 1 90 ? -9.924 -10.952 -17.068 1.00 91.44 90 GLU A CA 1
ATOM 661 C C . GLU A 1 90 ? -10.781 -11.198 -15.819 1.00 91.44 90 GLU A C 1
ATOM 663 O O . GLU A 1 90 ? -10.281 -11.453 -14.723 1.00 91.44 90 GLU A O 1
ATOM 668 N N . ARG A 1 91 ? -12.107 -11.072 -15.950 1.00 74.50 91 ARG A N 1
ATOM 669 C CA . ARG A 1 91 ? -13.020 -11.433 -14.858 1.00 74.50 91 ARG A CA 1
ATOM 670 C C . ARG A 1 91 ? -12.783 -12.902 -14.516 1.00 74.50 91 ARG A C 1
ATOM 672 O O . ARG A 1 91 ? -12.829 -13.730 -15.422 1.00 74.50 91 ARG A O 1
ATOM 679 N N . GLY A 1 92 ? -12.564 -13.202 -13.232 1.00 63.50 92 GLY A N 1
ATOM 680 C CA . GLY A 1 92 ? -12.385 -14.566 -12.735 1.00 63.50 92 GLY A CA 1
ATOM 681 C C . GLY A 1 92 ? -13.377 -15.528 -13.392 1.00 63.50 92 GLY A C 1
ATOM 682 O O . GLY A 1 92 ? -14.592 -15.342 -13.294 1.00 63.50 92 GLY A O 1
ATOM 683 N N . GLY A 1 93 ? -12.843 -16.500 -14.131 1.00 55.62 93 GLY A N 1
ATOM 684 C CA . GLY A 1 93 ? -13.630 -17.526 -14.794 1.00 55.62 93 GLY A CA 1
ATOM 685 C C . GLY A 1 93 ? -14.402 -18.354 -13.769 1.00 55.62 93 GLY A C 1
ATOM 686 O O . GLY A 1 93 ? -13.798 -19.035 -12.951 1.00 55.62 93 GLY A O 1
ATOM 687 N N . SER A 1 94 ? -15.727 -18.292 -13.905 1.00 49.06 94 SER A N 1
ATOM 688 C CA . SER A 1 94 ? -16.784 -19.070 -13.245 1.00 49.06 94 SER A CA 1
ATOM 689 C C . SER A 1 94 ? -17.064 -18.842 -11.754 1.00 49.06 94 SER A C 1
ATOM 691 O O . SER A 1 94 ? -16.251 -19.100 -10.876 1.00 49.06 94 SER A O 1
ATOM 693 N N . ARG A 1 95 ? -18.295 -18.351 -11.548 1.00 45.84 95 ARG A N 1
ATOM 694 C CA . ARG A 1 95 ? -19.360 -18.903 -10.687 1.00 45.84 95 ARG A CA 1
ATOM 695 C C . ARG A 1 95 ? -18.981 -20.060 -9.768 1.00 45.84 95 ARG A C 1
ATOM 697 O O . ARG A 1 95 ? -18.495 -21.082 -10.297 1.00 45.84 95 ARG A O 1
#